Protein AF-A0A3C1M642-F1 (afdb_monomer)

pLDDT: mean 94.13, std 4.54, range [63.75, 98.31]

Structure (mmCIF, N/CA/C/O backbone):
data_AF-A0A3C1M642-F1
#
_entry.id   AF-A0A3C1M642-F1
#
loop_
_atom_site.group_PDB
_atom_site.id
_atom_site.type_symbol
_atom_site.label_atom_id
_atom_site.label_alt_id
_atom_site.label_comp_id
_atom_site.label_asym_id
_atom_site.label_entity_id
_atom_site.label_seq_id
_atom_site.pdbx_PDB_ins_code
_atom_site.Cartn_x
_atom_site.Cartn_y
_atom_site.Cartn_z
_atom_site.occupancy
_atom_site.B_iso_or_equiv
_atom_site.auth_seq_id
_atom_site.auth_comp_id
_atom_site.auth_asym_id
_atom_site.auth_atom_id
_atom_site.pdbx_PDB_model_num
ATOM 1 N N . MET A 1 1 ? 8.416 -10.714 -18.833 1.00 83.88 1 MET A N 1
ATOM 2 C CA . MET A 1 1 ? 7.050 -10.157 -18.776 1.00 83.88 1 MET A CA 1
ATOM 3 C C . MET A 1 1 ? 7.058 -8.779 -19.408 1.00 83.88 1 MET A C 1
ATOM 5 O O . MET A 1 1 ? 8.070 -8.090 -19.317 1.00 83.88 1 MET A O 1
ATOM 9 N N . THR A 1 2 ? 5.967 -8.388 -20.058 1.00 87.12 2 THR A N 1
ATOM 10 C CA . THR A 1 2 ? 5.773 -7.009 -20.525 1.00 87.12 2 THR A CA 1
ATOM 11 C C . THR A 1 2 ? 5.487 -6.078 -19.338 1.00 87.12 2 THR A C 1
ATOM 13 O O . THR A 1 2 ? 4.999 -6.548 -18.307 1.00 87.12 2 THR A O 1
ATOM 16 N N . PRO A 1 3 ? 5.709 -4.756 -19.462 1.00 85.88 3 PRO A N 1
ATOM 17 C CA . PRO A 1 3 ? 5.358 -3.808 -18.402 1.00 85.88 3 PRO A CA 1
ATOM 18 C C . PRO A 1 3 ? 3.891 -3.889 -17.949 1.00 85.88 3 PRO A C 1
ATOM 20 O O . PRO A 1 3 ? 3.608 -3.699 -16.771 1.00 85.88 3 PRO A O 1
ATOM 23 N N . ALA A 1 4 ? 2.966 -4.213 -18.861 1.00 88.69 4 ALA A N 1
ATOM 24 C CA . ALA A 1 4 ? 1.551 -4.391 -18.536 1.00 88.69 4 ALA A CA 1
ATOM 25 C C . ALA A 1 4 ? 1.312 -5.630 -17.657 1.00 88.69 4 ALA A C 1
ATOM 27 O O . ALA A 1 4 ? 0.663 -5.529 -16.623 1.00 88.69 4 ALA A O 1
ATOM 28 N N . GLU A 1 5 ? 1.907 -6.773 -18.013 1.00 92.19 5 GLU A N 1
ATOM 29 C CA . GLU A 1 5 ? 1.805 -8.006 -17.218 1.00 92.19 5 GLU A CA 1
ATOM 30 C C . GLU A 1 5 ? 2.405 -7.833 -15.816 1.00 92.19 5 GLU A C 1
ATOM 32 O O . GLU A 1 5 ? 1.899 -8.390 -14.843 1.00 92.19 5 GLU A O 1
ATOM 37 N N . VAL A 1 6 ? 3.489 -7.060 -15.705 1.00 93.31 6 VAL A N 1
ATOM 38 C CA . VAL A 1 6 ? 4.124 -6.748 -14.418 1.00 93.31 6 VAL A CA 1
ATOM 39 C C . VAL A 1 6 ? 3.231 -5.843 -13.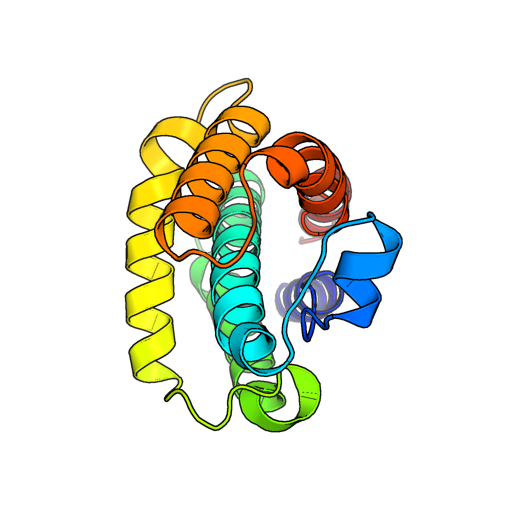577 1.00 93.31 6 VAL A C 1
ATOM 41 O O . VAL A 1 6 ? 3.076 -6.101 -12.387 1.00 93.31 6 VAL A O 1
ATOM 44 N N . ALA A 1 7 ? 2.600 -4.828 -14.175 1.00 94.44 7 ALA A N 1
ATOM 45 C CA . ALA A 1 7 ? 1.631 -3.988 -13.474 1.00 94.44 7 ALA A CA 1
ATOM 46 C C . ALA A 1 7 ? 0.435 -4.808 -12.957 1.00 94.44 7 ALA A C 1
ATOM 48 O O . ALA A 1 7 ? 0.070 -4.679 -11.790 1.00 94.44 7 ALA A O 1
ATOM 49 N N . ASP A 1 8 ? -0.114 -5.712 -13.777 1.00 95.81 8 ASP A N 1
ATOM 50 C CA . ASP A 1 8 ? -1.204 -6.609 -13.369 1.00 95.81 8 ASP A CA 1
ATOM 51 C C . ASP A 1 8 ? -0.784 -7.541 -12.219 1.00 95.81 8 ASP A C 1
ATOM 53 O O . ASP A 1 8 ? -1.582 -7.857 -11.334 1.00 95.81 8 ASP A O 1
ATOM 57 N N . ALA A 1 9 ? 0.465 -8.010 -12.225 1.00 95.56 9 ALA A N 1
ATOM 58 C CA . ALA A 1 9 ? 0.997 -8.869 -11.175 1.00 95.56 9 ALA A CA 1
ATOM 59 C C . ALA A 1 9 ? 1.286 -8.102 -9.874 1.00 95.56 9 ALA A C 1
ATOM 61 O O . ALA A 1 9 ? 0.932 -8.600 -8.807 1.00 95.56 9 ALA A O 1
ATOM 62 N N . LEU A 1 10 ? 1.834 -6.883 -9.944 1.00 96.00 10 LEU A N 1
ATOM 63 C CA . LEU A 1 10 ? 1.983 -6.002 -8.780 1.00 96.00 10 LEU A CA 1
ATOM 64 C C . LEU A 1 10 ? 0.624 -5.698 -8.158 1.00 96.00 10 LEU A C 1
ATOM 66 O O . LEU A 1 10 ? 0.445 -5.848 -6.956 1.00 96.00 10 LEU A O 1
ATOM 70 N N . TYR A 1 11 ? -0.359 -5.349 -8.987 1.00 96.94 11 TYR A N 1
ATOM 71 C CA . TYR A 1 11 ? -1.721 -5.069 -8.551 1.00 96.94 11 TYR A CA 1
ATOM 72 C C . TYR A 1 11 ? -2.369 -6.236 -7.787 1.00 96.94 11 TYR A C 1
ATOM 74 O O . TYR A 1 11 ? -3.184 -6.017 -6.893 1.00 96.94 11 TYR A O 1
ATOM 82 N N . LYS A 1 12 ? -2.012 -7.487 -8.100 1.00 96.12 12 LYS A N 1
ATOM 83 C CA . LYS A 1 12 ? -2.501 -8.670 -7.368 1.00 96.12 12 LYS A CA 1
ATOM 84 C C . LYS A 1 12 ? -1.881 -8.836 -5.981 1.00 96.12 12 LYS A C 1
ATOM 86 O O . LYS A 1 12 ? -2.454 -9.562 -5.177 1.00 96.12 12 LYS A O 1
ATOM 91 N N . LEU A 1 13 ? -0.732 -8.214 -5.726 1.00 96.00 13 LEU A N 1
ATOM 92 C CA . LEU A 1 13 ? -0.066 -8.225 -4.423 1.00 96.00 13 LEU A CA 1
ATOM 93 C C . LEU A 1 13 ? -0.546 -7.090 -3.510 1.00 96.00 13 LEU A C 1
ATOM 95 O O . LEU A 1 13 ? -0.312 -7.154 -2.311 1.00 96.00 13 LEU A O 1
ATOM 99 N N . ILE A 1 14 ? -1.216 -6.076 -4.064 1.00 96.25 14 ILE A N 1
ATOM 100 C CA . ILE A 1 14 ? -1.752 -4.953 -3.294 1.00 96.25 14 ILE A CA 1
ATOM 101 C C . ILE A 1 14 ? -2.912 -5.446 -2.415 1.00 96.25 14 ILE A C 1
ATOM 103 O O . ILE A 1 14 ? -3.821 -6.113 -2.933 1.00 96.25 14 ILE A O 1
ATOM 107 N N . PRO A 1 15 ? -2.915 -5.119 -1.108 1.00 92.75 15 PRO A N 1
ATOM 108 C CA . PRO A 1 15 ? -4.008 -5.489 -0.228 1.00 92.75 15 PRO A CA 1
ATOM 109 C C . PRO A 1 15 ? -5.299 -4.833 -0.708 1.00 92.75 15 PRO A C 1
ATOM 111 O O . PRO A 1 15 ? -5.293 -3.719 -1.225 1.00 92.75 15 PRO A O 1
ATOM 114 N N . ARG A 1 16 ? -6.408 -5.567 -0.598 1.00 93.81 16 ARG A N 1
ATOM 115 C CA . ARG A 1 16 ? -7.724 -5.103 -1.049 1.00 93.81 16 ARG A CA 1
ATOM 116 C C . ARG A 1 16 ? -8.327 -4.203 0.028 1.00 93.81 16 ARG A C 1
ATOM 118 O O . ARG A 1 16 ? -7.739 -3.197 0.394 1.00 93.81 16 ARG A O 1
ATOM 125 N N . ARG A 1 17 ? -9.481 -4.579 0.564 1.00 95.25 17 ARG A N 1
ATOM 126 C CA . ARG A 1 17 ? -10.046 -3.965 1.759 1.00 95.25 17 ARG A CA 1
ATOM 127 C C . ARG A 1 17 ? -9.331 -4.483 3.006 1.00 95.25 17 ARG A C 1
ATOM 129 O O . ARG A 1 17 ? -9.126 -5.690 3.136 1.00 95.25 17 ARG A O 1
ATOM 136 N N . VAL A 1 18 ? -9.020 -3.582 3.926 1.00 94.88 18 VAL A N 1
ATOM 137 C CA . VAL A 1 18 ? -8.549 -3.915 5.271 1.00 94.88 18 VAL A CA 1
ATOM 138 C C . VAL A 1 18 ? -9.774 -3.976 6.171 1.00 94.88 18 VAL A C 1
ATOM 140 O O . VAL A 1 18 ? -10.286 -2.944 6.597 1.00 94.88 18 VAL A O 1
ATOM 143 N N . SER A 1 19 ? -10.295 -5.185 6.373 1.00 95.38 19 SER A N 1
ATOM 144 C CA . SER A 1 19 ? -11.490 -5.397 7.189 1.00 95.38 19 SER A CA 1
ATOM 145 C C . SER A 1 19 ? -11.151 -5.666 8.653 1.00 95.38 19 SER A C 1
ATOM 147 O O . SER A 1 19 ? -10.016 -6.024 8.989 1.00 95.38 19 SER A O 1
ATOM 149 N N . VAL A 1 20 ? -12.145 -5.533 9.530 1.00 95.50 20 VAL A N 1
ATOM 150 C CA . VAL A 1 20 ? -12.025 -5.900 10.946 1.00 95.50 20 VAL A CA 1
ATOM 151 C C . VAL A 1 20 ? -11.615 -7.366 11.090 1.00 95.50 20 VAL A C 1
ATOM 153 O O . VAL A 1 20 ? -10.801 -7.683 11.956 1.00 95.50 20 VAL A O 1
ATOM 156 N N . GLU A 1 21 ? -12.101 -8.258 10.220 1.00 95.31 21 GLU A N 1
ATOM 157 C CA . GLU A 1 21 ? -11.690 -9.665 10.239 1.00 95.31 21 GLU A CA 1
ATOM 158 C C . GLU A 1 21 ? -10.190 -9.811 9.979 1.00 95.31 21 GLU A C 1
ATOM 160 O O . GLU A 1 21 ? -9.517 -10.486 10.756 1.00 95.31 21 GLU A O 1
ATOM 165 N N . LEU A 1 22 ? -9.648 -9.134 8.958 1.00 94.69 22 LEU A N 1
ATOM 166 C CA . LEU A 1 22 ? -8.209 -9.160 8.679 1.00 94.69 22 LEU A CA 1
ATOM 167 C C . LEU A 1 22 ? -7.398 -8.655 9.879 1.00 94.69 22 LEU A C 1
ATOM 169 O O . LEU A 1 22 ? -6.432 -9.295 10.277 1.00 94.69 22 LEU A O 1
ATOM 173 N N . LEU A 1 23 ? -7.792 -7.531 10.483 1.00 96.00 23 LEU A N 1
ATOM 174 C CA . LEU A 1 23 ? -7.110 -6.991 11.667 1.00 96.00 23 LEU A CA 1
ATOM 175 C C . LEU A 1 23 ? -7.154 -7.975 12.849 1.00 96.00 23 LEU A C 1
ATOM 177 O O . LEU A 1 23 ? -6.148 -8.175 13.538 1.00 96.00 23 LEU A O 1
ATOM 181 N N . SER A 1 24 ? -8.286 -8.658 13.034 1.00 95.38 24 SER A N 1
ATOM 182 C CA . SER A 1 24 ? -8.473 -9.634 14.108 1.00 95.38 24 SER A CA 1
ATOM 183 C C . SER A 1 24 ? -7.572 -10.868 13.978 1.00 95.38 24 SER A C 1
ATOM 185 O O . SER A 1 24 ? -7.168 -11.425 15.000 1.00 95.38 24 SER A O 1
ATOM 187 N N . GLU A 1 25 ? -7.175 -11.258 12.758 1.00 95.94 25 GLU A N 1
ATOM 188 C CA . GLU A 1 25 ? -6.210 -12.349 12.527 1.00 95.94 25 GLU A CA 1
ATOM 189 C C . GLU A 1 25 ? -4.833 -12.044 13.139 1.00 95.94 25 GLU A C 1
ATOM 191 O O . GLU A 1 25 ? -4.117 -12.959 13.546 1.00 95.94 25 GLU A O 1
ATOM 196 N N . TYR A 1 26 ? -4.498 -10.758 13.281 1.00 95.94 26 TYR A N 1
ATOM 197 C CA . TYR A 1 26 ? -3.276 -10.271 13.929 1.00 95.94 26 TYR A CA 1
ATOM 198 C C . TYR A 1 26 ? -3.521 -9.847 15.385 1.00 95.94 26 TYR A C 1
ATOM 200 O O . TYR A 1 26 ? -2.606 -9.390 16.069 1.00 95.94 26 TYR A O 1
ATOM 208 N N . GLY A 1 27 ? -4.749 -10.014 15.888 1.00 95.81 27 GLY A N 1
ATOM 209 C CA . GLY A 1 27 ? -5.160 -9.618 17.232 1.00 95.81 27 GLY A CA 1
ATOM 210 C C . GLY A 1 27 ? -5.337 -8.110 17.416 1.00 95.81 27 GLY A C 1
ATOM 211 O O . GLY A 1 27 ? -5.271 -7.655 18.557 1.00 95.81 27 GLY A O 1
ATOM 212 N N . ILE A 1 28 ? -5.508 -7.349 16.333 1.00 96.19 28 ILE A N 1
ATOM 213 C CA . ILE A 1 28 ? -5.783 -5.906 16.356 1.00 96.19 28 ILE A CA 1
ATOM 214 C C . ILE A 1 28 ? -7.300 -5.709 16.411 1.00 96.19 28 ILE A C 1
ATOM 216 O O . ILE A 1 28 ? -8.034 -6.284 15.603 1.00 96.19 28 ILE A O 1
ATOM 220 N N . GLU A 1 29 ? -7.780 -4.906 17.360 1.00 91.62 29 GLU A N 1
ATOM 221 C CA . GLU A 1 29 ? -9.206 -4.589 17.465 1.00 91.62 29 GLU A CA 1
ATOM 222 C C . GLU A 1 29 ? -9.575 -3.493 16.455 1.00 91.62 29 GLU A C 1
ATOM 224 O O . GLU A 1 29 ? -9.171 -2.341 16.583 1.00 91.62 29 GLU A O 1
ATOM 229 N N . GLY A 1 30 ? -10.338 -3.863 15.424 1.00 89.69 30 GLY A N 1
ATOM 230 C CA . GLY A 1 30 ? -10.840 -2.937 14.410 1.00 89.69 30 GLY A CA 1
ATOM 231 C C . GLY A 1 30 ? -12.278 -2.481 14.669 1.00 89.69 30 GLY A C 1
ATOM 232 O O . GLY A 1 30 ? -13.036 -3.120 15.398 1.00 89.69 30 GLY A O 1
ATOM 233 N N . GLN A 1 31 ? -12.675 -1.396 14.004 1.00 93.50 31 GLN A N 1
ATOM 234 C CA . GLN A 1 31 ? -14.056 -0.910 13.967 1.00 93.50 31 GLN A CA 1
ATOM 235 C C . GLN A 1 31 ? -14.516 -0.798 12.511 1.00 93.50 31 GLN A C 1
ATOM 237 O O . GLN A 1 31 ? -13.781 -0.267 11.680 1.00 93.50 31 GLN A O 1
ATOM 242 N N . GLU A 1 32 ? -15.730 -1.266 12.198 1.00 94.19 32 GLU A N 1
ATOM 243 C CA . GLU A 1 32 ? -16.263 -1.255 10.822 1.00 94.19 32 GLU A CA 1
ATOM 244 C C . GLU A 1 32 ? -16.274 0.160 10.215 1.00 94.19 32 GLU A C 1
ATOM 246 O O . GLU A 1 32 ? -15.952 0.349 9.045 1.00 94.19 32 GLU A O 1
ATOM 251 N N . GLU A 1 33 ? -16.569 1.177 11.031 1.00 94.06 33 GLU A N 1
ATOM 252 C CA . GLU A 1 33 ? -16.568 2.593 10.631 1.00 94.06 33 GLU A CA 1
ATOM 253 C C . GLU A 1 33 ? -15.182 3.136 10.244 1.00 94.06 33 GLU A C 1
ATOM 255 O O . GLU A 1 33 ? -15.083 4.155 9.563 1.00 94.06 33 GLU A O 1
ATOM 260 N N . HIS A 1 34 ? -14.111 2.445 10.637 1.00 95.62 34 HIS A N 1
ATOM 261 C CA . HIS A 1 34 ? -12.728 2.811 10.340 1.00 95.62 34 HIS A CA 1
ATOM 262 C C . HIS A 1 34 ? -12.127 2.032 9.167 1.00 95.62 34 HIS A C 1
ATOM 264 O O . HIS A 1 34 ? -11.028 2.373 8.725 1.00 95.62 34 HIS A O 1
ATOM 270 N N . GLU A 1 35 ? -12.816 1.024 8.624 1.00 95.81 35 GLU A N 1
ATOM 271 C CA . GLU A 1 35 ? -12.268 0.163 7.568 1.00 95.81 35 GLU A CA 1
ATOM 272 C C . GLU A 1 35 ? -11.878 0.941 6.309 1.00 95.81 35 GLU A C 1
ATOM 274 O O . GLU A 1 35 ? -10.850 0.646 5.703 1.00 95.81 35 GLU A O 1
ATOM 279 N N . GLU A 1 36 ? -12.655 1.954 5.916 1.00 96.62 36 GLU A N 1
ATOM 280 C CA . GLU A 1 36 ? -12.330 2.776 4.745 1.00 96.62 36 GLU A CA 1
ATOM 281 C C . GLU A 1 36 ? -11.047 3.588 4.963 1.00 96.62 36 GLU A C 1
ATOM 283 O O . GLU A 1 36 ? -10.156 3.598 4.111 1.00 96.62 36 GLU A O 1
ATOM 288 N N . THR A 1 37 ? -10.912 4.247 6.117 1.00 97.25 37 THR A N 1
ATOM 289 C CA . THR A 1 37 ? -9.715 5.036 6.443 1.00 97.25 37 THR A CA 1
ATOM 290 C C . THR A 1 37 ? -8.495 4.135 6.604 1.00 97.25 37 THR A C 1
ATOM 292 O O . THR A 1 37 ? -7.460 4.409 6.002 1.00 97.25 37 THR A O 1
ATOM 295 N N . MET A 1 38 ? -8.632 3.010 7.310 1.00 97.12 38 MET A N 1
ATOM 296 C CA . MET A 1 38 ? -7.567 2.015 7.444 1.00 97.12 38 MET A CA 1
ATOM 297 C C . MET A 1 38 ? -7.124 1.477 6.079 1.00 97.12 38 MET A C 1
ATOM 299 O O . MET A 1 38 ? -5.929 1.395 5.793 1.00 97.12 38 MET A O 1
ATOM 303 N N . THR A 1 39 ? -8.083 1.149 5.207 1.00 97.75 39 THR A N 1
ATOM 304 C CA . THR A 1 39 ? -7.791 0.670 3.851 1.00 97.75 39 THR A CA 1
ATOM 305 C C . THR A 1 39 ? -6.995 1.708 3.069 1.00 97.75 39 THR A C 1
ATOM 307 O O . THR A 1 39 ? -6.004 1.349 2.436 1.00 97.75 39 THR A O 1
ATOM 310 N N . ARG A 1 40 ? -7.374 2.991 3.126 1.00 97.94 40 ARG A N 1
ATOM 311 C CA . ARG A 1 40 ? -6.649 4.057 2.420 1.00 97.94 40 ARG A CA 1
ATOM 312 C C . ARG A 1 40 ? -5.233 4.269 2.943 1.00 97.94 40 ARG A C 1
ATOM 314 O O . ARG A 1 40 ? -4.314 4.356 2.129 1.00 97.94 40 ARG A O 1
ATOM 321 N N . GLU A 1 41 ? -5.035 4.303 4.259 1.00 98.00 41 GLU A N 1
ATOM 322 C CA . GLU A 1 41 ? -3.705 4.518 4.841 1.00 98.00 41 GLU A CA 1
ATOM 323 C C . GLU A 1 41 ? -2.761 3.339 4.527 1.00 98.00 41 GLU A C 1
ATOM 325 O O . GLU A 1 41 ? -1.644 3.549 4.042 1.00 98.00 41 GLU A O 1
ATOM 330 N N . LEU A 1 42 ? -3.222 2.087 4.668 1.00 97.38 42 LEU A N 1
ATOM 331 C CA . LEU A 1 42 ? -2.411 0.912 4.310 1.00 97.38 42 LEU A CA 1
ATOM 332 C C . LEU A 1 42 ? -2.190 0.782 2.794 1.00 97.38 42 LEU A C 1
ATOM 334 O O . LEU A 1 42 ? -1.119 0.343 2.359 1.00 97.38 42 LEU A O 1
ATOM 338 N N . LEU A 1 43 ? -3.155 1.197 1.967 1.00 98.00 43 LEU A N 1
ATOM 339 C CA . LEU A 1 43 ? -2.977 1.258 0.516 1.00 98.00 43 LEU A CA 1
ATOM 340 C C . LEU A 1 43 ? -1.917 2.297 0.132 1.00 98.00 43 LEU A C 1
ATOM 342 O O . LEU A 1 43 ? -1.045 1.998 -0.682 1.00 98.00 43 LEU A O 1
ATOM 346 N N . SER A 1 44 ? -1.938 3.481 0.749 1.00 98.25 44 SER A N 1
ATOM 347 C CA . SER A 1 44 ? -0.941 4.536 0.529 1.00 98.25 44 SER A CA 1
ATOM 348 C C . SER A 1 44 ? 0.466 4.083 0.925 1.00 98.25 44 SER A C 1
ATOM 350 O O . SER A 1 44 ? 1.417 4.278 0.163 1.00 98.25 44 SER A O 1
ATOM 352 N N . PHE A 1 45 ? 0.601 3.393 2.059 1.00 98.00 45 PHE A N 1
ATOM 353 C CA . PHE A 1 45 ? 1.862 2.771 2.470 1.00 98.00 45 PHE A CA 1
ATOM 354 C C . PHE A 1 45 ? 2.334 1.696 1.491 1.00 98.00 45 PHE A C 1
ATOM 356 O O . PHE A 1 45 ? 3.499 1.673 1.091 1.00 98.00 45 PHE A O 1
ATOM 363 N N . THR A 1 46 ? 1.423 0.845 1.023 1.00 97.31 46 THR A N 1
ATOM 364 C CA . THR A 1 46 ? 1.755 -0.170 0.018 1.00 97.31 46 THR A CA 1
ATOM 365 C C . THR A 1 46 ? 2.221 0.475 -1.288 1.00 97.31 46 THR A C 1
ATOM 367 O O . THR A 1 46 ? 3.228 0.060 -1.866 1.00 97.31 46 THR A O 1
ATOM 370 N N . LEU A 1 47 ? 1.529 1.517 -1.755 1.00 97.62 47 LEU A N 1
ATOM 371 C CA . LEU A 1 47 ? 1.859 2.224 -2.992 1.00 97.62 47 LEU A CA 1
ATOM 372 C C . LEU A 1 47 ? 3.178 2.993 -2.907 1.00 97.62 47 LEU A C 1
ATOM 374 O O . LEU A 1 47 ? 3.869 3.099 -3.925 1.00 97.62 47 LEU A O 1
ATOM 378 N N . TYR A 1 48 ? 3.568 3.473 -1.722 1.00 97.38 48 TYR A N 1
ATOM 379 C CA . TYR A 1 48 ? 4.914 4.002 -1.493 1.00 97.38 48 TYR A CA 1
ATOM 380 C C . TYR A 1 48 ? 5.978 2.947 -1.828 1.00 97.38 48 TYR A C 1
ATOM 382 O O . TYR A 1 48 ? 6.861 3.202 -2.650 1.00 97.38 48 TYR A O 1
ATOM 390 N N . TRP A 1 49 ? 5.841 1.734 -1.292 1.00 96.75 49 TRP A N 1
ATOM 391 C CA . TRP A 1 49 ? 6.800 0.654 -1.530 1.00 96.75 49 TRP A CA 1
ATOM 392 C C . TRP A 1 49 ? 6.760 0.089 -2.947 1.00 96.75 49 TRP A C 1
ATOM 394 O O . TRP A 1 49 ? 7.814 -0.187 -3.521 1.00 96.75 49 TRP A O 1
ATOM 404 N N . VAL A 1 50 ? 5.577 -0.023 -3.557 1.00 96.38 50 VAL A N 1
ATOM 405 C CA . VAL A 1 50 ? 5.454 -0.387 -4.978 1.00 96.38 50 VAL A CA 1
ATOM 406 C C . VAL A 1 50 ? 6.192 0.635 -5.844 1.00 96.38 50 VAL A C 1
ATOM 408 O O . VAL A 1 50 ? 6.974 0.259 -6.719 1.00 96.38 50 VAL A O 1
ATOM 411 N N . HIS A 1 51 ? 6.007 1.929 -5.583 1.00 95.50 51 HIS A N 1
ATOM 412 C CA . HIS A 1 51 ? 6.706 2.984 -6.309 1.00 95.50 51 HIS A CA 1
ATOM 413 C C . HIS A 1 51 ? 8.224 2.949 -6.080 1.00 95.50 51 HIS A C 1
ATOM 415 O O . HIS A 1 51 ? 8.991 3.077 -7.040 1.00 95.50 51 HIS A O 1
ATOM 421 N N . ALA A 1 52 ? 8.673 2.746 -4.838 1.00 94.31 52 ALA A N 1
ATOM 422 C CA . ALA A 1 52 ? 10.089 2.609 -4.504 1.00 94.31 52 ALA A CA 1
ATOM 423 C C . ALA A 1 52 ? 10.727 1.421 -5.246 1.00 94.31 52 ALA A C 1
ATOM 425 O O . ALA A 1 52 ? 11.748 1.586 -5.917 1.00 94.31 52 ALA A O 1
ATOM 426 N N . ALA A 1 53 ? 10.074 0.255 -5.233 1.00 93.50 53 ALA A N 1
ATOM 427 C CA . ALA A 1 53 ? 10.540 -0.941 -5.928 1.00 93.50 53 ALA A CA 1
ATOM 428 C C . ALA A 1 53 ? 10.614 -0.729 -7.451 1.00 93.50 53 ALA A C 1
ATOM 430 O O . ALA A 1 53 ? 11.627 -1.045 -8.084 1.00 93.50 53 ALA A O 1
ATOM 431 N N . VAL A 1 54 ? 9.588 -0.118 -8.053 1.00 94.31 54 VAL A N 1
ATOM 432 C CA . VAL A 1 54 ? 9.594 0.239 -9.482 1.00 94.31 54 VAL A CA 1
ATOM 433 C C . VAL A 1 54 ? 10.757 1.184 -9.804 1.00 94.31 54 VAL A C 1
ATOM 435 O O . VAL A 1 54 ? 11.465 0.979 -10.793 1.00 94.31 54 VAL A O 1
ATOM 438 N N . ASN A 1 55 ? 11.015 2.192 -8.968 1.00 92.31 55 ASN A N 1
ATOM 439 C CA . ASN A 1 55 ? 12.137 3.112 -9.162 1.00 92.31 55 ASN A CA 1
ATOM 440 C C . ASN A 1 55 ? 13.510 2.456 -9.004 1.00 92.31 55 ASN A C 1
ATOM 442 O O . ASN A 1 55 ? 14.452 2.870 -9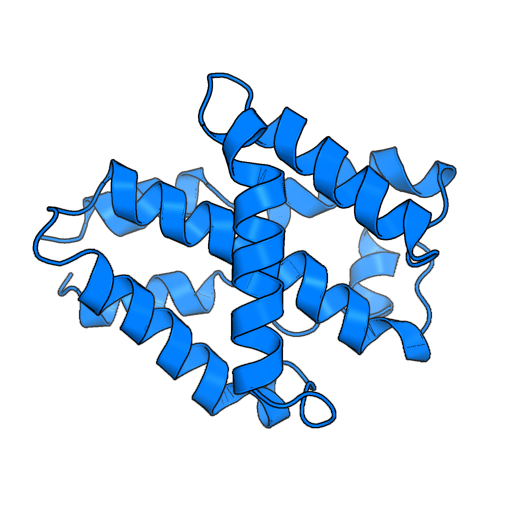.685 1.00 92.31 55 ASN A O 1
ATOM 446 N N . ALA A 1 56 ? 13.628 1.448 -8.147 1.00 90.81 56 ALA A N 1
ATOM 447 C CA . ALA A 1 56 ? 14.870 0.716 -7.950 1.00 90.81 56 ALA A CA 1
ATOM 448 C C . ALA A 1 56 ? 15.178 -0.230 -9.124 1.00 90.81 56 ALA A C 1
ATOM 450 O O . ALA A 1 56 ? 16.322 -0.298 -9.573 1.00 90.81 56 ALA A O 1
ATOM 451 N N . HIS A 1 57 ? 14.166 -0.919 -9.664 1.00 90.69 57 HIS A N 1
ATOM 452 C CA . HIS A 1 57 ? 14.388 -2.068 -10.554 1.00 90.69 57 HIS A CA 1
ATOM 453 C C . HIS A 1 57 ? 14.010 -1.851 -12.024 1.00 90.69 57 HIS A C 1
ATOM 455 O O . HIS A 1 57 ? 14.510 -2.567 -12.889 1.00 90.69 57 HIS A O 1
ATOM 461 N N . ILE A 1 58 ? 13.173 -0.862 -12.349 1.00 91.69 58 ILE A N 1
ATOM 462 C CA . ILE A 1 58 ? 12.686 -0.653 -13.722 1.00 91.69 58 ILE A CA 1
ATOM 463 C C . ILE A 1 58 ? 13.475 0.462 -14.426 1.00 91.69 58 ILE A C 1
ATOM 465 O O . ILE A 1 58 ? 13.802 1.483 -13.806 1.00 91.69 58 ILE A O 1
ATOM 469 N N . PRO A 1 59 ? 13.779 0.347 -15.736 1.00 90.12 59 PRO A N 1
ATOM 470 C CA . PRO A 1 59 ? 14.381 1.435 -16.503 1.00 90.12 59 PRO A CA 1
ATOM 471 C C . PRO A 1 59 ? 13.527 2.708 -16.484 1.00 90.12 59 PRO A C 1
ATOM 473 O O . PRO A 1 59 ? 12.316 2.657 -16.690 1.00 90.12 59 PRO A O 1
ATOM 476 N N . ARG A 1 60 ? 14.168 3.876 -16.324 1.00 91.19 60 ARG A N 1
ATOM 477 C CA . ARG A 1 60 ? 13.498 5.180 -16.130 1.00 91.19 60 ARG A CA 1
ATOM 478 C C . ARG A 1 60 ? 12.357 5.472 -17.111 1.00 91.19 60 ARG A C 1
ATOM 480 O O . ARG A 1 60 ? 11.330 5.985 -16.691 1.00 91.19 60 ARG A O 1
ATOM 487 N N . LYS A 1 61 ? 12.515 5.107 -18.387 1.00 89.56 61 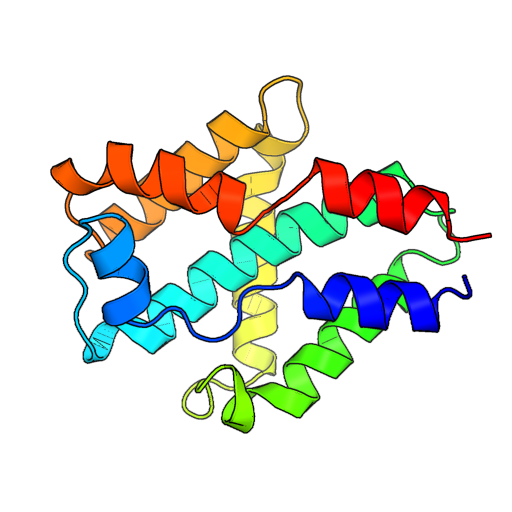LYS A N 1
ATOM 488 C CA . LYS A 1 61 ? 11.511 5.326 -19.446 1.00 89.56 61 LYS A CA 1
ATOM 489 C C . LYS A 1 61 ? 10.186 4.568 -19.258 1.00 89.56 61 LYS A C 1
ATOM 491 O O . LYS A 1 61 ? 9.228 4.896 -19.943 1.00 89.56 61 LYS A O 1
ATOM 496 N N . TYR A 1 62 ? 10.137 3.558 -18.387 1.00 89.88 62 TYR A N 1
ATOM 497 C CA . TYR A 1 62 ? 8.950 2.718 -18.180 1.00 89.88 62 TYR A CA 1
ATOM 498 C C . TYR A 1 62 ? 8.320 2.859 -16.791 1.00 89.88 62 TYR A C 1
ATOM 500 O O . TYR A 1 62 ? 7.217 2.366 -16.586 1.00 89.88 62 TYR A O 1
ATOM 508 N N . ARG A 1 63 ? 8.990 3.528 -15.843 1.00 93.12 63 ARG A N 1
ATOM 509 C CA . ARG A 1 63 ? 8.553 3.612 -14.438 1.00 93.12 63 ARG A CA 1
ATOM 510 C C . ARG A 1 63 ? 7.185 4.263 -14.288 1.00 93.12 63 ARG A C 1
ATOM 512 O O . ARG A 1 63 ? 6.302 3.682 -13.674 1.00 93.12 63 ARG A O 1
ATOM 519 N N . GLU A 1 64 ? 7.021 5.439 -14.889 1.00 93.50 64 GLU A N 1
ATOM 520 C CA . GLU A 1 64 ? 5.781 6.215 -14.818 1.00 93.50 64 GLU A CA 1
ATOM 521 C C . GLU A 1 64 ? 4.622 5.465 -15.473 1.00 93.50 64 GLU A C 1
ATOM 523 O O . GLU A 1 64 ? 3.575 5.308 -14.863 1.00 93.50 64 GLU A O 1
ATOM 528 N N . VAL A 1 65 ? 4.840 4.906 -16.668 1.00 92.62 65 VAL A N 1
ATOM 529 C CA . VAL A 1 65 ? 3.816 4.133 -17.389 1.00 92.62 65 VAL A CA 1
ATOM 530 C C . VAL A 1 65 ? 3.371 2.908 -16.585 1.00 92.62 65 VAL A C 1
ATOM 532 O O . VAL A 1 65 ? 2.180 2.624 -16.502 1.00 92.62 65 VAL A O 1
ATOM 535 N N . LEU A 1 66 ? 4.314 2.186 -15.976 1.00 94.44 66 LEU A N 1
ATOM 536 C CA . LEU A 1 66 ? 4.010 1.006 -15.169 1.00 94.44 66 LEU A CA 1
ATOM 537 C C . LEU A 1 66 ? 3.268 1.387 -13.883 1.00 94.44 66 LEU A C 1
ATOM 539 O O . LEU A 1 66 ? 2.250 0.774 -13.569 1.00 94.44 66 LEU A O 1
ATOM 543 N N . PHE A 1 67 ? 3.735 2.407 -13.160 1.00 96.12 67 PHE A N 1
ATOM 544 C CA . PHE A 1 67 ? 3.082 2.846 -11.928 1.00 96.12 67 PHE A CA 1
ATOM 545 C C . PHE A 1 67 ? 1.683 3.417 -12.198 1.00 96.12 67 PHE A C 1
ATOM 547 O O . PHE A 1 67 ? 0.730 3.052 -11.514 1.00 96.12 67 PHE A O 1
ATOM 554 N N . GLN A 1 68 ? 1.525 4.215 -13.258 1.00 96.50 68 GLN A N 1
ATOM 555 C CA . GLN A 1 68 ? 0.223 4.715 -13.694 1.00 96.5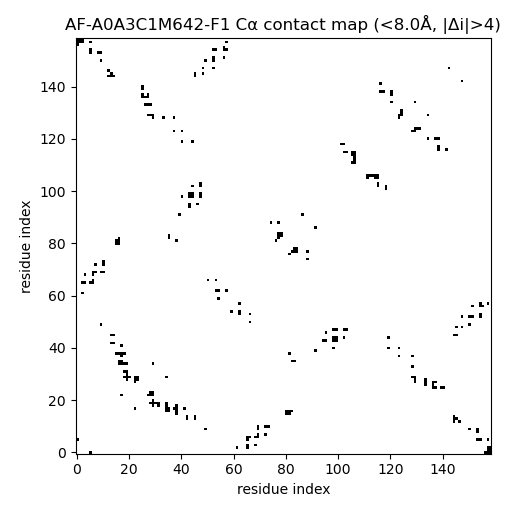0 68 GLN A CA 1
ATOM 556 C C . GLN A 1 68 ? -0.733 3.568 -14.027 1.00 96.50 68 GLN A C 1
ATOM 558 O O . GLN A 1 68 ? -1.903 3.614 -13.656 1.00 96.50 68 GLN A O 1
ATOM 563 N N . ARG A 1 69 ? -0.235 2.499 -14.660 1.00 96.88 69 ARG A N 1
ATOM 564 C CA . ARG A 1 69 ? -1.053 1.319 -14.945 1.00 96.88 69 ARG A CA 1
ATOM 565 C C . ARG A 1 69 ? -1.545 0.627 -13.672 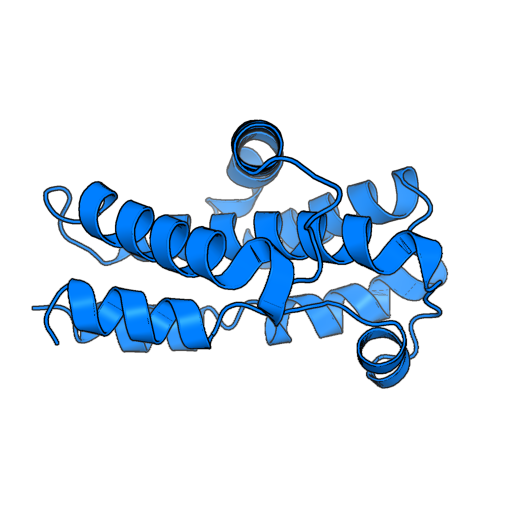1.00 96.88 69 ARG A C 1
ATOM 567 O O . ARG A 1 69 ? -2.686 0.178 -13.638 1.00 96.88 69 ARG A O 1
ATOM 574 N N . VAL A 1 70 ? -0.722 0.556 -12.625 1.00 97.75 70 VAL A N 1
ATOM 575 C CA . VAL A 1 70 ? -1.149 0.041 -11.312 1.00 97.75 70 VAL A CA 1
ATOM 576 C C . VAL A 1 70 ? -2.263 0.916 -10.727 1.00 97.75 70 VAL A C 1
ATOM 578 O O . VAL A 1 70 ? -3.277 0.384 -10.281 1.00 97.75 70 VAL A O 1
ATOM 581 N N . LEU A 1 71 ? -2.119 2.243 -10.789 1.00 98.19 71 LEU A N 1
ATOM 582 C CA . LEU A 1 71 ? -3.140 3.185 -10.319 1.00 98.19 71 LEU A CA 1
ATOM 583 C C . LEU A 1 71 ? -4.467 3.046 -11.084 1.00 98.19 71 LEU A C 1
ATOM 585 O O . LEU A 1 71 ? -5.525 3.021 -10.464 1.00 98.19 71 LEU A O 1
ATOM 589 N N . GLU A 1 72 ? -4.428 2.881 -12.409 1.00 98.12 72 GLU A N 1
ATOM 590 C CA . GLU A 1 72 ? -5.626 2.637 -13.230 1.00 98.12 72 GLU A CA 1
ATOM 591 C C . GLU A 1 72 ? -6.377 1.362 -12.816 1.00 98.12 72 GLU A C 1
ATOM 593 O O . GLU A 1 72 ? -7.607 1.350 -12.782 1.00 98.12 72 GLU A O 1
ATOM 598 N N . LEU A 1 73 ? -5.650 0.284 -12.497 1.00 98.19 73 LEU A N 1
ATOM 599 C CA . LEU A 1 73 ? -6.248 -0.976 -12.042 1.00 98.19 73 LEU A CA 1
ATOM 600 C C . LEU A 1 73 ? -6.914 -0.826 -10.670 1.00 98.19 73 LEU A C 1
ATOM 602 O O . LEU A 1 73 ? -7.975 -1.398 -10.435 1.00 98.19 73 LEU A O 1
ATOM 606 N N . ILE A 1 74 ? -6.316 -0.044 -9.769 1.00 98.19 74 ILE A N 1
ATOM 607 C CA . ILE A 1 74 ? -6.910 0.271 -8.463 1.00 98.19 74 ILE A CA 1
ATOM 608 C C . ILE A 1 74 ? -8.165 1.119 -8.646 1.00 98.19 74 ILE A C 1
ATOM 610 O O . ILE A 1 74 ? -9.202 0.786 -8.078 1.00 98.19 74 ILE A O 1
ATOM 614 N N . GLN A 1 75 ? -8.097 2.163 -9.475 1.00 98.31 75 GLN A N 1
ATOM 615 C CA . GLN A 1 75 ? -9.233 3.038 -9.757 1.00 98.31 75 GLN A CA 1
ATOM 616 C C . GLN A 1 75 ? -10.423 2.261 -10.335 1.00 98.31 75 GLN A C 1
ATOM 618 O O . GLN A 1 75 ? -11.564 2.492 -9.937 1.00 98.31 75 GLN A O 1
ATOM 623 N N . ALA A 1 76 ? -10.168 1.328 -11.258 1.00 97.94 76 ALA A N 1
ATOM 624 C CA . ALA A 1 76 ? -11.210 0.494 -11.855 1.00 97.94 76 ALA A CA 1
ATOM 625 C C . ALA A 1 76 ? -11.967 -0.346 -10.808 1.00 97.94 76 ALA A C 1
ATOM 627 O O . ALA A 1 76 ? -13.172 -0.563 -10.939 1.00 97.94 76 ALA A O 1
ATOM 628 N N . ASP A 1 77 ? -11.272 -0.752 -9.748 1.00 97.56 77 ASP A N 1
ATOM 629 C CA . ASP A 1 77 ? -11.775 -1.628 -8.692 1.00 97.56 77 ASP A CA 1
ATOM 630 C C . ASP A 1 77 ? -12.124 -0.885 -7.390 1.00 97.56 77 ASP A C 1
ATOM 632 O O . ASP A 1 77 ? -12.480 -1.513 -6.388 1.00 97.56 77 ASP A O 1
ATOM 636 N N . TRP A 1 78 ? -12.058 0.448 -7.404 1.00 97.56 78 TRP A N 1
ATOM 637 C CA . TRP A 1 78 ? -12.134 1.314 -6.226 1.00 97.56 78 TRP A CA 1
ATOM 638 C C . TRP A 1 78 ? -13.371 1.049 -5.355 1.00 97.56 78 TRP A C 1
ATOM 640 O O . TRP A 1 78 ? -13.266 0.706 -4.179 1.00 97.56 78 TRP A O 1
ATOM 650 N N . ALA A 1 79 ? -14.560 1.106 -5.954 1.00 96.06 79 ALA A N 1
ATOM 651 C CA . ALA A 1 79 ? -15.815 0.822 -5.256 1.00 96.06 79 ALA A CA 1
ATOM 652 C C . ALA A 1 79 ? -16.059 -0.687 -5.061 1.00 96.06 79 ALA A C 1
ATOM 654 O O . ALA A 1 79 ? -16.619 -1.133 -4.063 1.00 96.06 79 ALA A O 1
ATOM 655 N N . ALA A 1 80 ? -15.667 -1.511 -6.035 1.00 95.44 80 ALA A N 1
ATOM 656 C CA . ALA A 1 80 ? -16.042 -2.922 -6.049 1.00 95.44 80 ALA A CA 1
ATOM 657 C C . ALA A 1 80 ? -15.247 -3.742 -5.024 1.00 95.44 80 ALA A C 1
ATOM 659 O O . ALA A 1 80 ? -15.845 -4.486 -4.234 1.00 95.44 80 ALA A O 1
ATOM 660 N N . THR A 1 81 ? -13.925 -3.570 -5.039 1.00 95.06 81 THR A N 1
ATOM 661 C CA . THR A 1 81 ? -12.950 -4.413 -4.342 1.00 95.06 81 THR A CA 1
ATOM 662 C C . THR A 1 81 ? -12.390 -3.724 -3.101 1.00 95.06 81 THR A C 1
ATOM 664 O O . THR A 1 81 ? -12.261 -4.373 -2.064 1.00 95.06 81 THR A O 1
ATOM 667 N N . PHE A 1 82 ? -12.087 -2.424 -3.181 1.00 96.31 82 PHE A N 1
ATOM 668 C CA . PHE A 1 82 ? -11.531 -1.673 -2.047 1.00 96.31 82 PHE A CA 1
ATOM 669 C C . PHE A 1 82 ? -12.607 -1.113 -1.108 1.00 96.31 82 PHE A C 1
ATOM 671 O O . PHE A 1 82 ? -12.299 -0.863 0.051 1.00 96.31 82 PHE A O 1
ATOM 678 N N . LYS A 1 83 ? -13.865 -1.000 -1.570 1.00 96.69 83 LYS A N 1
ATOM 679 C CA . LYS A 1 83 ? -14.998 -0.426 -0.812 1.00 96.69 83 LYS A CA 1
ATOM 680 C C . LYS A 1 83 ? -14.762 1.028 -0.402 1.00 96.69 83 LYS A C 1
ATOM 682 O O . LYS A 1 83 ? -14.959 1.386 0.750 1.00 96.69 83 LYS A O 1
ATOM 687 N N . LEU A 1 84 ? -14.275 1.841 -1.340 1.00 97.00 84 LEU A N 1
ATOM 688 C CA . LEU A 1 84 ? -13.908 3.242 -1.102 1.00 97.00 84 LEU A CA 1
ATOM 689 C C . LEU A 1 84 ? -14.757 4.228 -1.919 1.00 97.00 84 LEU A C 1
ATOM 691 O O . LEU A 1 84 ? -14.318 5.335 -2.221 1.00 97.00 84 LEU A O 1
ATOM 695 N N . GLU A 1 85 ? -15.986 3.857 -2.291 1.00 94.44 85 GLU A N 1
ATOM 696 C CA . GLU A 1 85 ? -16.896 4.707 -3.075 1.00 94.44 85 GLU A CA 1
ATOM 697 C C . GLU A 1 85 ? -17.255 6.048 -2.412 1.00 94.44 85 GLU A C 1
ATOM 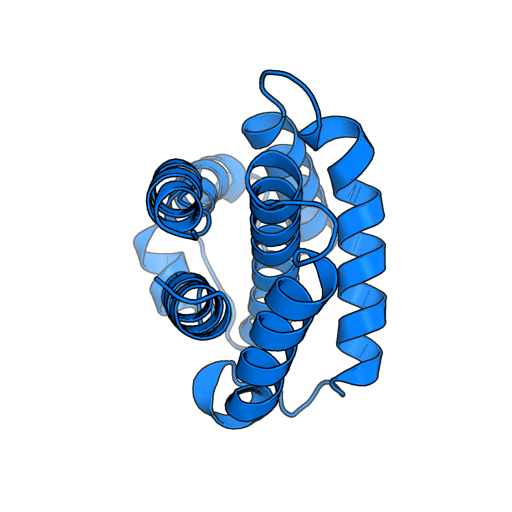699 O O . GLU A 1 85 ? -17.679 6.978 -3.101 1.00 94.44 85 GLU A O 1
ATOM 704 N N . SER A 1 86 ? -17.093 6.151 -1.092 1.00 95.31 86 SER A N 1
ATOM 705 C CA . SER A 1 86 ? -17.308 7.369 -0.307 1.00 95.31 86 SER A CA 1
ATOM 706 C C . SER A 1 86 ? -16.235 8.439 -0.563 1.00 95.31 86 SER A C 1
ATOM 708 O O . SER A 1 86 ? -16.504 9.632 -0.397 1.00 95.31 86 SER A O 1
ATOM 710 N N . VAL A 1 87 ? -15.039 8.030 -1.004 1.00 96.12 87 VAL A N 1
ATOM 711 C CA . VAL A 1 87 ? -13.880 8.890 -1.254 1.00 96.12 87 VAL A CA 1
ATOM 712 C C . VAL A 1 87 ? -13.649 8.995 -2.752 1.00 96.12 87 VAL A C 1
ATOM 714 O O . VAL A 1 87 ? -13.533 7.993 -3.463 1.00 96.12 87 VAL A O 1
ATOM 717 N N . LYS A 1 88 ? -13.555 10.224 -3.261 1.00 97.38 88 LYS A N 1
ATOM 718 C CA . LYS A 1 88 ? -13.242 10.431 -4.675 1.00 97.38 88 LYS A CA 1
ATOM 719 C C . LYS A 1 88 ? -11.812 10.004 -4.956 1.00 97.38 88 LYS A C 1
ATOM 721 O O . LYS A 1 88 ? -10.902 10.290 -4.182 1.00 97.38 88 LYS A O 1
ATOM 726 N N . TRP A 1 89 ? -11.617 9.381 -6.110 1.00 97.56 89 TRP A N 1
ATOM 727 C CA . TRP A 1 89 ? -10.302 8.935 -6.549 1.00 97.56 89 TRP A CA 1
ATOM 728 C C . TRP A 1 89 ? -9.279 10.077 -6.585 1.00 97.56 89 TRP A C 1
ATOM 730 O O . TRP A 1 89 ? -8.141 9.906 -6.160 1.00 97.56 89 TRP A O 1
ATOM 740 N N . GLU A 1 90 ? -9.685 11.262 -7.041 1.00 97.75 90 GLU A N 1
ATOM 741 C CA . GLU A 1 90 ? -8.805 12.428 -7.131 1.00 97.75 90 GLU A CA 1
ATOM 742 C C . GLU A 1 90 ? -8.361 12.928 -5.752 1.00 97.75 90 GLU A C 1
ATOM 744 O O . GLU A 1 90 ? -7.206 13.316 -5.592 1.00 97.75 90 GLU A O 1
ATOM 749 N N . ASP A 1 91 ? -9.253 12.873 -4.759 1.00 98.12 91 ASP A N 1
ATOM 750 C CA . ASP A 1 91 ? -8.938 13.249 -3.379 1.00 98.12 91 ASP A CA 1
ATOM 751 C C . ASP A 1 91 ? -7.963 12.229 -2.764 1.00 98.12 91 ASP A C 1
ATOM 753 O O . ASP A 1 91 ? -6.995 12.606 -2.102 1.00 98.12 91 ASP A O 1
ATOM 757 N N . TYR A 1 92 ? -8.152 10.938 -3.064 1.00 98.25 92 TYR A N 1
ATOM 758 C CA . TYR A 1 92 ? -7.227 9.885 -2.646 1.00 98.25 92 TYR A CA 1
ATOM 759 C C . TYR A 1 92 ? -5.826 10.038 -3.259 1.00 98.25 92 TYR A C 1
ATOM 761 O O . TYR A 1 92 ? -4.833 9.837 -2.566 1.00 98.25 92 TYR A O 1
ATOM 769 N N . LEU A 1 93 ? -5.707 10.428 -4.533 1.00 98.00 93 LEU A N 1
ATOM 770 C CA . LEU A 1 93 ? -4.391 10.644 -5.152 1.00 98.00 93 LEU A CA 1
ATOM 771 C C . LEU A 1 93 ? -3.581 11.739 -4.441 1.00 98.00 93 LEU A C 1
ATOM 773 O O . LEU A 1 93 ? -2.360 11.622 -4.341 1.00 98.00 93 LEU A O 1
ATOM 777 N N . VAL A 1 94 ? -4.246 12.782 -3.933 1.00 98.06 94 VAL A N 1
ATOM 778 C CA . VAL A 1 94 ? -3.595 13.829 -3.129 1.00 98.06 94 VAL A CA 1
ATOM 779 C C . VAL A 1 94 ? -3.108 13.252 -1.801 1.00 98.06 94 VAL A C 1
ATOM 781 O O . VAL A 1 94 ? -1.936 13.409 -1.463 1.00 98.06 94 VAL A O 1
ATOM 784 N N . GLU A 1 95 ? -3.972 12.526 -1.090 1.00 97.19 95 GLU A N 1
ATOM 785 C CA . GLU A 1 95 ? -3.629 11.857 0.172 1.00 97.19 95 GLU A CA 1
ATOM 786 C C . GLU A 1 95 ? -2.448 10.886 0.009 1.00 97.19 95 GLU A C 1
ATOM 788 O O . GLU A 1 95 ? -1.509 10.895 0.806 1.00 97.19 95 GLU A O 1
ATOM 793 N N . MET A 1 96 ? -2.444 10.089 -1.060 1.00 97.31 96 MET A N 1
ATOM 794 C CA . MET A 1 96 ? -1.369 9.147 -1.368 1.00 97.31 96 MET A CA 1
ATOM 795 C C . MET A 1 96 ? -0.018 9.863 -1.551 1.00 97.31 96 MET A C 1
ATOM 797 O O . MET A 1 96 ? 1.008 9.381 -1.064 1.00 97.31 96 MET A O 1
ATOM 801 N N . GLU A 1 97 ? 0.011 11.016 -2.225 1.00 97.44 97 GLU A N 1
ATOM 802 C CA . GLU A 1 97 ? 1.243 11.800 -2.391 1.00 97.44 97 GLU A CA 1
ATOM 803 C C . GLU A 1 97 ? 1.690 12.476 -1.083 1.00 97.44 97 GLU A C 1
ATOM 805 O O . GLU A 1 97 ? 2.889 12.531 -0.802 1.00 97.44 97 GLU A O 1
ATOM 810 N N . GLU A 1 98 ? 0.760 12.914 -0.229 1.00 97.44 98 GLU A N 1
ATOM 811 C CA . GLU A 1 98 ? 1.091 13.391 1.123 1.00 97.44 98 GLU A CA 1
ATOM 812 C C . GLU A 1 98 ? 1.748 12.285 1.963 1.00 97.44 98 GLU A C 1
ATOM 814 O O . GLU A 1 98 ? 2.761 12.517 2.626 1.00 97.44 98 GLU A O 1
ATOM 819 N N . ARG A 1 99 ? 1.213 11.061 1.898 1.00 97.31 99 ARG A N 1
ATOM 820 C CA . ARG A 1 99 ? 1.739 9.884 2.617 1.00 97.31 99 ARG A CA 1
ATOM 821 C C . ARG A 1 99 ? 3.100 9.479 2.078 1.00 97.31 99 ARG A C 1
ATOM 823 O O . ARG A 1 99 ? 4.022 9.212 2.840 1.00 97.31 99 ARG A O 1
ATOM 830 N N . ARG A 1 100 ? 3.286 9.537 0.762 1.00 95.50 100 ARG A N 1
ATOM 831 C CA . ARG A 1 100 ? 4.605 9.358 0.151 1.00 95.50 100 ARG A CA 1
ATOM 832 C C . ARG A 1 100 ? 5.626 10.366 0.680 1.00 95.50 100 ARG A C 1
ATOM 834 O O . ARG A 1 100 ? 6.756 9.970 0.958 1.00 95.50 100 ARG A O 1
ATOM 841 N N . ALA A 1 101 ? 5.255 11.640 0.812 1.00 95.44 101 ALA A N 1
ATOM 842 C CA . ALA A 1 101 ? 6.145 12.670 1.348 1.00 95.44 101 ALA A CA 1
ATOM 843 C C . ALA A 1 101 ? 6.485 12.449 2.834 1.00 95.44 101 ALA A C 1
ATOM 845 O O . ALA A 1 101 ? 7.578 12.825 3.257 1.00 95.44 101 ALA A O 1
ATOM 846 N N . LEU A 1 102 ? 5.586 11.814 3.594 1.00 95.44 102 LEU A N 1
ATOM 847 C CA . LEU A 1 102 ? 5.828 11.383 4.973 1.00 95.44 102 LEU A CA 1
ATOM 848 C C . LEU A 1 102 ? 6.842 10.229 5.042 1.00 95.44 102 LEU A C 1
ATOM 850 O O . LEU A 1 102 ? 7.768 10.281 5.844 1.00 95.44 102 LEU A O 1
ATOM 854 N N . TYR A 1 103 ? 6.707 9.209 4.188 1.00 95.88 103 TYR A N 1
ATOM 855 C CA . TYR A 1 103 ? 7.543 8.003 4.270 1.00 95.88 103 TYR A CA 1
ATOM 856 C C . TYR A 1 103 ? 8.915 8.144 3.599 1.00 95.88 103 TYR A C 1
ATOM 858 O O . TYR A 1 103 ? 9.891 7.570 4.079 1.00 95.88 103 TYR A O 1
ATOM 866 N N . ALA A 1 104 ? 9.024 8.909 2.507 1.00 93.88 104 ALA A N 1
ATOM 867 C CA . ALA A 1 104 ? 10.259 9.010 1.720 1.00 93.88 104 ALA A CA 1
ATOM 868 C C . ALA A 1 104 ? 11.515 9.412 2.529 1.00 93.88 104 ALA A C 1
ATOM 870 O O . ALA A 1 104 ? 12.559 8.789 2.330 1.00 93.88 104 ALA A O 1
ATOM 871 N N . PRO A 1 105 ? 11.463 10.378 3.474 1.00 92.75 105 PRO A N 1
ATOM 872 C CA . PRO A 1 105 ? 12.635 10.765 4.264 1.00 92.75 105 PRO A CA 1
ATOM 873 C C . PRO A 1 105 ? 13.246 9.633 5.099 1.00 92.75 105 PRO A C 1
ATOM 875 O O . PRO A 1 105 ? 14.437 9.688 5.402 1.00 92.75 105 PRO A O 1
ATOM 878 N N . VAL A 1 106 ? 12.451 8.630 5.481 1.00 92.38 106 VAL A N 1
ATOM 879 C CA . VAL A 1 106 ? 12.892 7.523 6.344 1.00 92.38 106 VAL A CA 1
ATOM 880 C C . VAL A 1 106 ? 13.020 6.196 5.598 1.00 92.38 106 VAL A C 1
ATOM 882 O O . VAL A 1 106 ? 13.861 5.374 5.959 1.00 92.38 106 VAL A O 1
ATOM 885 N N . GLY A 1 107 ? 12.226 5.982 4.547 1.00 89.12 107 GLY A N 1
ATOM 886 C CA . GLY A 1 107 ? 12.165 4.714 3.824 1.00 89.12 107 GLY A CA 1
ATOM 887 C C . GLY A 1 107 ? 13.282 4.501 2.797 1.00 89.12 107 GLY A C 1
ATOM 888 O O . GLY A 1 107 ? 13.585 3.357 2.465 1.00 89.12 107 GLY A O 1
ATOM 889 N N . ASP A 1 108 ? 13.957 5.566 2.353 1.00 85.19 108 ASP A N 1
ATOM 890 C CA . ASP A 1 108 ? 14.956 5.517 1.271 1.00 85.19 108 ASP A CA 1
ATOM 891 C C . ASP A 1 108 ? 16.368 5.051 1.718 1.00 85.19 108 ASP A C 1
ATOM 893 O O . ASP A 1 108 ? 17.318 5.072 0.928 1.00 85.19 108 ASP A O 1
ATOM 897 N N . TYR A 1 109 ? 16.532 4.611 2.972 1.00 81.56 109 TYR A N 1
ATOM 898 C CA . TYR A 1 109 ? 17.810 4.169 3.552 1.00 81.56 109 TYR A CA 1
ATOM 899 C C . TYR A 1 109 ? 17.795 2.693 3.988 1.00 81.56 109 TYR A C 1
ATOM 901 O O . TYR A 1 109 ? 16.752 2.045 4.055 1.00 81.56 109 TYR A O 1
ATOM 909 N N . GLU A 1 110 ? 18.970 2.136 4.309 1.00 72.88 110 GLU A N 1
ATOM 910 C CA . GLU A 1 110 ? 19.080 0.789 4.884 1.00 72.88 110 GLU A CA 1
ATOM 911 C C . GLU A 1 110 ? 18.319 0.719 6.222 1.00 72.88 110 GLU A C 1
ATOM 913 O O . GLU A 1 110 ? 18.536 1.539 7.112 1.00 72.88 110 GLU A O 1
ATOM 918 N N . GLY A 1 111 ? 17.389 -0.234 6.346 1.00 80.00 111 GLY A N 1
ATOM 919 C CA . GLY A 1 111 ? 16.441 -0.302 7.469 1.00 80.00 111 GLY A CA 1
ATOM 920 C C . GLY A 1 111 ? 15.178 0.560 7.304 1.00 80.00 111 GLY A C 1
ATOM 921 O O . GLY A 1 111 ? 14.319 0.546 8.186 1.00 80.00 111 GLY A O 1
ATOM 922 N N . GLY A 1 112 ? 15.015 1.253 6.172 1.00 88.12 112 GLY A N 1
ATOM 923 C CA . GLY A 1 112 ? 13.904 2.172 5.912 1.00 88.12 112 GLY A CA 1
ATOM 924 C C . GLY A 1 112 ? 12.514 1.531 5.939 1.00 88.12 112 GLY A C 1
ATOM 925 O O . GLY A 1 112 ? 11.544 2.198 6.283 1.00 88.12 112 GLY A O 1
ATOM 926 N N . ALA A 1 113 ? 12.413 0.223 5.681 1.00 89.50 113 ALA A N 1
ATOM 927 C CA . ALA A 1 113 ? 11.168 -0.530 5.843 1.00 89.50 113 ALA A CA 1
ATOM 928 C C . ALA A 1 113 ? 10.616 -0.449 7.273 1.00 89.50 113 ALA A C 1
ATOM 930 O O . ALA A 1 113 ? 9.431 -0.179 7.466 1.00 89.50 113 ALA A O 1
ATOM 931 N N . MET A 1 114 ? 11.482 -0.621 8.276 1.00 92.12 114 MET A N 1
ATOM 932 C CA . MET A 1 114 ? 11.087 -0.516 9.681 1.00 92.12 114 MET A CA 1
ATOM 933 C C . MET A 1 114 ? 10.759 0.931 10.047 1.00 92.12 114 MET A C 1
ATOM 935 O O . MET A 1 114 ? 9.724 1.189 10.645 1.00 92.12 114 MET A O 1
ATOM 939 N N . ALA A 1 115 ? 11.596 1.886 9.635 1.00 93.31 115 ALA A N 1
ATOM 940 C CA . ALA A 1 115 ? 11.381 3.293 9.962 1.00 93.31 115 ALA A CA 1
ATOM 941 C C . ALA A 1 115 ? 10.065 3.836 9.374 1.00 93.31 115 ALA A C 1
ATOM 943 O O . ALA A 1 115 ? 9.301 4.482 10.079 1.00 93.31 115 ALA A O 1
ATOM 944 N N . ALA A 1 116 ? 9.742 3.509 8.120 1.00 95.38 116 ALA A N 1
ATOM 945 C CA . ALA A 1 116 ? 8.456 3.887 7.537 1.00 95.38 116 ALA A CA 1
ATOM 946 C C . ALA A 1 116 ? 7.274 3.141 8.185 1.00 95.38 116 ALA A C 1
ATOM 948 O O . ALA A 1 116 ? 6.172 3.681 8.229 1.00 95.38 116 ALA A O 1
ATOM 949 N N . SER A 1 117 ? 7.489 1.916 8.688 1.00 95.62 117 SER A N 1
ATOM 950 C CA . SER A 1 117 ? 6.471 1.170 9.444 1.00 95.62 117 SER A CA 1
ATOM 951 C C . SER A 1 117 ? 6.142 1.850 10.778 1.00 95.62 117 SER A C 1
ATOM 953 O O . SER A 1 117 ? 4.978 1.887 11.175 1.00 95.62 117 SER A O 1
ATOM 955 N N . GLU A 1 118 ? 7.136 2.439 11.446 1.00 95.00 118 GLU A N 1
ATOM 956 C CA . GLU A 1 118 ? 6.915 3.284 12.628 1.00 95.00 118 GLU A CA 1
ATOM 957 C C . GLU A 1 118 ? 6.143 4.562 12.263 1.00 95.00 118 GLU A C 1
ATOM 959 O O . GLU A 1 118 ? 5.168 4.878 12.935 1.00 95.00 118 GLU A O 1
ATOM 964 N N . GLU A 1 119 ? 6.481 5.238 11.156 1.00 96.62 119 GLU A N 1
ATOM 965 C CA . GLU A 1 119 ? 5.759 6.448 10.710 1.00 96.62 119 GLU A CA 1
ATOM 966 C C . GLU A 1 119 ? 4.272 6.186 10.427 1.00 96.62 119 GLU A C 1
ATOM 968 O O . GLU A 1 119 ? 3.411 6.968 10.833 1.00 96.62 119 GLU A O 1
ATOM 973 N N . ILE A 1 120 ? 3.930 5.081 9.746 1.00 97.25 120 ILE A N 1
ATOM 974 C CA . ILE A 1 120 ? 2.512 4.733 9.579 1.00 97.25 120 ILE A CA 1
ATOM 975 C C . ILE A 1 120 ? 1.872 4.307 10.904 1.00 97.25 120 ILE A C 1
ATOM 977 O O . ILE A 1 120 ? 0.707 4.618 11.126 1.00 97.25 120 ILE A O 1
ATOM 981 N N . SER A 1 121 ? 2.603 3.656 11.809 1.00 96.94 121 SER A N 1
ATOM 982 C CA . SER A 1 121 ? 2.063 3.307 13.129 1.00 96.94 121 SER A CA 1
ATOM 983 C C . SER A 1 121 ? 1.699 4.561 13.929 1.00 96.94 121 SER A C 1
ATOM 985 O O . SER A 1 121 ? 0.580 4.660 14.431 1.00 96.94 121 SER A O 1
ATOM 987 N N . ASP A 1 122 ? 2.589 5.557 13.961 1.00 97.19 122 ASP A N 1
ATOM 988 C CA . ASP A 1 122 ? 2.328 6.863 14.570 1.00 97.19 122 ASP A CA 1
ATOM 989 C C . ASP A 1 122 ? 1.114 7.546 13.916 1.00 97.19 122 ASP A C 1
ATOM 991 O O . ASP A 1 122 ? 0.260 8.107 14.606 1.00 97.19 122 ASP A O 1
ATOM 995 N N . LEU A 1 123 ? 0.996 7.489 12.585 1.00 97.12 123 LEU A N 1
ATOM 996 C CA . LEU A 1 123 ? -0.148 8.048 11.861 1.00 97.12 123 LEU A CA 1
ATOM 997 C C . LEU A 1 123 ? -1.470 7.377 12.261 1.00 97.12 123 LEU A C 1
ATOM 999 O O . LEU A 1 123 ? -2.441 8.077 12.555 1.00 97.12 123 LEU A O 1
ATOM 1003 N N . LEU A 1 124 ? -1.512 6.044 12.291 1.00 97.38 124 LEU A N 1
ATOM 1004 C CA . LEU A 1 124 ? -2.720 5.281 12.611 1.00 97.38 124 LEU A CA 1
ATOM 1005 C C . LEU A 1 124 ? -3.143 5.468 14.076 1.00 97.38 124 LEU A C 1
ATOM 1007 O O . LEU A 1 124 ? -4.336 5.591 14.352 1.00 97.38 124 LEU A O 1
ATOM 1011 N N . GLU A 1 125 ? -2.192 5.564 15.007 1.00 96.50 125 GLU A N 1
ATOM 1012 C CA . GLU A 1 125 ? -2.473 5.893 16.412 1.00 96.50 125 GLU A CA 1
ATOM 1013 C C . GLU A 1 125 ? -3.018 7.316 16.572 1.00 96.50 125 GLU A C 1
ATOM 1015 O O . GLU A 1 125 ? -4.015 7.526 17.262 1.00 96.50 125 GLU A O 1
ATOM 1020 N N . ASN A 1 126 ? -2.415 8.300 15.898 1.00 96.38 126 ASN A N 1
ATOM 1021 C CA . ASN A 1 126 ? -2.870 9.693 15.949 1.00 96.38 126 ASN A CA 1
ATOM 1022 C C . ASN A 1 126 ? -4.276 9.879 15.360 1.00 96.38 126 ASN A C 1
ATOM 1024 O O . ASN A 1 126 ? -5.004 10.785 15.767 1.00 96.38 126 ASN A O 1
ATOM 1028 N N . GLN A 1 127 ? -4.660 9.029 14.406 1.00 95.00 127 GLN A N 1
ATOM 1029 C CA . GLN A 1 127 ? -6.010 8.978 13.844 1.00 95.00 127 GLN A CA 1
ATOM 1030 C C . GLN A 1 127 ? -6.978 8.110 14.668 1.00 95.00 127 GLN A C 1
ATOM 1032 O O . GLN A 1 127 ? -8.139 7.978 14.286 1.00 95.00 127 GLN A O 1
ATOM 1037 N N . CYS A 1 128 ? -6.528 7.535 15.789 1.00 94.94 128 CYS A N 1
ATOM 1038 C CA . CYS A 1 128 ? -7.288 6.605 16.629 1.00 94.94 128 CYS A CA 1
ATOM 1039 C C . CYS A 1 128 ? -7.788 5.356 15.877 1.00 94.94 128 CYS A C 1
ATOM 1041 O O . CYS A 1 128 ? -8.809 4.776 16.249 1.00 94.94 128 CYS A O 1
ATOM 1043 N N . LEU A 1 129 ? -7.083 4.939 14.821 1.00 95.75 129 LEU A N 1
ATOM 1044 C CA . LEU A 1 129 ? -7.418 3.749 14.031 1.00 95.75 129 LEU A CA 1
ATOM 1045 C C . LEU A 1 129 ? -6.890 2.458 14.664 1.00 95.75 129 LEU A C 1
ATOM 1047 O O . LEU A 1 129 ? -7.433 1.388 14.402 1.00 95.75 129 LEU A O 1
ATOM 1051 N N . ILE A 1 130 ? -5.849 2.566 15.491 1.00 95.19 130 ILE A N 1
ATOM 1052 C CA . ILE A 1 130 ? -5.342 1.504 16.366 1.00 95.19 130 ILE A CA 1
ATOM 1053 C C . ILE A 1 130 ? -5.047 2.074 17.754 1.00 95.19 130 ILE A C 1
ATOM 1055 O O . ILE A 1 130 ? -4.867 3.286 17.906 1.00 95.19 130 ILE A O 1
ATOM 1059 N N . GLN A 1 131 ? -4.962 1.205 18.762 1.00 94.81 131 GLN A N 1
ATOM 1060 C CA . GLN A 1 131 ? -4.443 1.585 20.075 1.00 94.81 131 GLN A CA 1
ATOM 1061 C C . GLN A 1 131 ? -2.914 1.404 20.137 1.00 94.81 131 GLN A C 1
ATOM 1063 O O . GLN A 1 131 ? -2.374 0.554 19.424 1.00 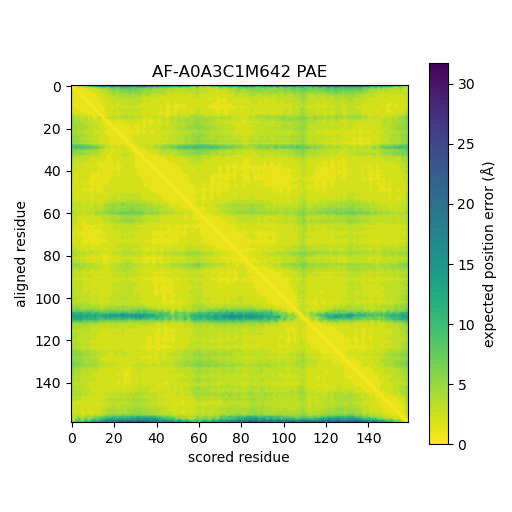94.81 131 GLN A O 1
ATOM 1068 N N . PRO A 1 132 ? -2.191 2.129 21.011 1.00 94.44 132 PRO A N 1
ATOM 1069 C CA . PRO A 1 132 ? -0.737 1.976 21.148 1.00 94.44 132 PRO A CA 1
ATOM 1070 C C . PRO A 1 132 ? -0.279 0.540 21.460 1.00 94.44 132 PRO A C 1
ATOM 1072 O O . PRO A 1 132 ? 0.778 0.095 21.011 1.00 94.44 132 PRO A O 1
ATOM 1075 N N . GLU A 1 133 ? -1.077 -0.227 22.205 1.00 95.75 133 GLU A N 1
ATOM 1076 C CA . GLU A 1 133 ? -0.831 -1.646 22.488 1.00 95.75 133 GLU A CA 1
ATOM 1077 C C . GLU A 1 133 ? -0.906 -2.561 21.254 1.00 95.75 133 GLU A C 1
ATOM 1079 O O . GLU A 1 133 ? -0.365 -3.672 21.283 1.00 95.75 133 GLU A O 1
ATOM 1084 N N . ASP A 1 134 ? -1.542 -2.111 20.170 1.00 96.19 134 ASP A N 1
ATOM 1085 C CA . ASP A 1 134 ? -1.638 -2.848 18.911 1.00 96.19 134 ASP A CA 1
ATOM 1086 C C . ASP A 1 134 ? -0.436 -2.610 17.995 1.00 96.19 134 ASP A C 1
ATOM 1088 O O . ASP A 1 134 ? -0.219 -3.403 17.076 1.00 96.19 134 ASP A O 1
ATOM 1092 N N . ARG A 1 135 ? 0.402 -1.596 18.261 1.00 96.00 135 ARG A N 1
ATOM 1093 C CA . ARG A 1 135 ? 1.583 -1.285 17.438 1.00 96.00 135 ARG A CA 1
ATOM 1094 C C . ARG A 1 135 ? 2.467 -2.506 17.158 1.00 96.00 135 ARG A C 1
ATOM 1096 O O . ARG A 1 135 ? 2.772 -2.745 15.991 1.00 96.00 135 ARG A O 1
ATOM 1103 N N . PRO A 1 136 ? 2.850 -3.345 18.143 1.00 96.38 136 PRO A N 1
ATOM 1104 C CA . PRO A 1 136 ? 3.678 -4.516 17.855 1.00 96.38 136 PRO A CA 1
ATOM 1105 C C . PRO A 1 136 ? 3.005 -5.515 16.905 1.00 96.38 136 PRO A C 1
ATOM 1107 O O . PRO A 1 136 ? 3.695 -6.199 16.157 1.00 96.38 136 PRO A O 1
ATOM 1110 N N . LYS A 1 137 ? 1.670 -5.601 16.924 1.00 96.69 137 LYS A N 1
ATOM 1111 C CA . LYS A 1 137 ? 0.883 -6.471 16.039 1.00 96.69 137 LYS A CA 1
ATOM 1112 C C . LYS A 1 137 ? 0.818 -5.881 14.631 1.00 96.69 137 LYS A C 1
ATOM 1114 O O . LYS A 1 137 ? 0.993 -6.604 13.653 1.00 96.69 137 LYS A O 1
ATOM 1119 N N . LEU A 1 138 ? 0.652 -4.561 14.531 1.00 95.75 138 LEU A N 1
ATOM 1120 C CA . LEU A 1 138 ? 0.709 -3.836 13.265 1.00 95.75 138 LEU A CA 1
ATOM 1121 C C . LEU A 1 138 ? 2.077 -4.006 12.586 1.00 95.75 138 LEU A C 1
ATOM 1123 O O . LEU A 1 138 ? 2.133 -4.286 11.393 1.00 95.75 138 LEU A O 1
ATOM 1127 N N . LEU A 1 139 ? 3.177 -3.935 13.340 1.00 94.75 139 LEU A N 1
ATOM 1128 C CA . LEU A 1 139 ? 4.527 -4.164 12.809 1.00 94.75 139 LEU A CA 1
ATOM 1129 C C . LEU A 1 139 ? 4.755 -5.601 12.296 1.00 94.75 139 LEU A C 1
ATOM 1131 O O . LEU A 1 139 ? 5.692 -5.826 11.533 1.00 94.75 139 LEU A O 1
ATOM 1135 N N . VAL A 1 140 ? 3.906 -6.563 12.676 1.00 94.88 140 VAL A N 1
ATOM 1136 C CA . VAL A 1 140 ? 3.875 -7.914 12.085 1.00 94.88 140 VAL A CA 1
ATOM 1137 C C . VAL A 1 140 ? 3.007 -7.951 10.824 1.00 94.88 140 VAL A C 1
ATOM 1139 O O . VAL A 1 140 ? 3.392 -8.588 9.850 1.00 94.88 140 VAL A O 1
ATOM 1142 N N . LEU A 1 141 ? 1.879 -7.236 10.813 1.00 95.44 141 LEU A N 1
ATOM 1143 C CA . LEU A 1 141 ? 0.978 -7.133 9.660 1.00 95.44 141 LEU A CA 1
ATOM 1144 C C . LEU A 1 141 ? 1.621 -6.412 8.462 1.00 95.44 141 LEU A C 1
ATOM 1146 O O . LEU A 1 141 ? 1.477 -6.849 7.322 1.00 95.44 141 LEU A O 1
ATOM 1150 N N . LEU A 1 142 ? 2.318 -5.296 8.691 1.00 95.12 142 LEU A N 1
ATOM 1151 C CA . LEU A 1 142 ? 2.827 -4.436 7.613 1.00 95.12 142 LEU A CA 1
ATOM 1152 C C . LEU A 1 142 ? 3.766 -5.169 6.627 1.00 95.12 142 LEU A C 1
ATOM 1154 O O . LEU A 1 142 ? 3.571 -5.008 5.419 1.00 95.12 142 LEU A O 1
ATOM 1158 N N . PRO A 1 143 ? 4.727 -6.008 7.068 1.00 91.44 143 PRO A N 1
ATOM 1159 C CA . PRO A 1 143 ? 5.528 -6.835 6.162 1.00 91.44 143 PRO A CA 1
ATOM 1160 C C . PRO A 1 143 ? 4.719 -7.817 5.302 1.00 91.44 143 PRO A C 1
ATOM 1162 O O . PRO A 1 143 ? 5.098 -8.072 4.157 1.00 91.44 143 PRO A O 1
ATOM 1165 N N . ASP A 1 144 ? 3.604 -8.346 5.812 1.00 92.44 144 ASP A N 1
ATOM 1166 C CA . ASP A 1 144 ? 2.744 -9.270 5.060 1.00 92.44 144 ASP A CA 1
ATOM 1167 C C . ASP A 1 144 ? 1.932 -8.541 3.978 1.00 92.44 144 ASP A C 1
ATOM 1169 O O . ASP A 1 144 ? 1.702 -9.085 2.892 1.00 92.44 144 ASP A O 1
ATOM 1173 N N . LEU A 1 145 ? 1.554 -7.284 4.237 1.00 91.12 145 LEU A N 1
ATOM 1174 C CA . LEU A 1 145 ? 0.890 -6.410 3.262 1.00 91.12 145 LEU A CA 1
ATOM 1175 C C . LEU A 1 145 ? 1.857 -5.837 2.219 1.00 91.12 145 LEU A C 1
ATOM 1177 O O . LEU A 1 145 ? 1.449 -5.516 1.102 1.00 91.12 145 LEU A O 1
ATOM 1181 N N . VAL A 1 146 ? 3.140 -5.718 2.567 1.00 92.06 146 VAL A N 1
ATOM 1182 C CA . VAL A 1 146 ? 4.180 -5.155 1.702 1.00 92.06 146 VAL A CA 1
ATOM 1183 C C . VAL A 1 146 ? 5.319 -6.162 1.503 1.00 92.06 146 VAL A C 1
ATOM 1185 O O . VAL A 1 146 ? 6.420 -5.991 2.035 1.00 92.06 146 VAL A O 1
ATOM 1188 N N . PRO A 1 147 ? 5.106 -7.207 0.684 1.00 91.88 147 PRO A N 1
ATOM 1189 C CA . PRO A 1 147 ? 6.111 -8.237 0.457 1.00 91.88 147 PRO A CA 1
ATOM 1190 C C . PRO A 1 147 ? 7.205 -7.745 -0.508 1.00 91.88 147 PRO A C 1
ATOM 1192 O O . PRO A 1 147 ? 7.197 -8.076 -1.698 1.00 91.88 147 PRO A O 1
ATOM 1195 N N . LEU A 1 148 ? 8.164 -6.963 0.004 1.00 91.12 148 LEU A N 1
ATOM 1196 C CA . LEU A 1 148 ? 9.245 -6.340 -0.778 1.00 91.12 148 LEU A CA 1
ATOM 1197 C C . LEU A 1 148 ? 10.025 -7.349 -1.637 1.00 91.12 148 LEU A C 1
ATOM 1199 O O . LEU A 1 148 ? 10.295 -7.077 -2.808 1.00 91.12 148 LEU A O 1
ATOM 1203 N N . ASP A 1 149 ? 10.300 -8.542 -1.102 1.00 91.62 149 ASP A N 1
ATOM 1204 C CA . ASP A 1 149 ? 10.991 -9.612 -1.832 1.00 91.62 149 ASP A CA 1
ATOM 1205 C C . ASP A 1 149 ? 10.212 -10.057 -3.081 1.00 91.62 149 ASP A C 1
ATOM 1207 O O . ASP A 1 149 ? 10.793 -10.255 -4.151 1.00 91.62 149 ASP A O 1
ATOM 1211 N N . LYS A 1 150 ? 8.876 -10.146 -2.983 1.00 93.38 150 LYS A N 1
ATOM 1212 C CA . LYS A 1 150 ? 8.012 -10.504 -4.121 1.00 93.38 150 LYS A CA 1
ATOM 1213 C C . LYS A 1 150 ? 7.977 -9.391 -5.164 1.00 93.38 150 LYS A C 1
ATOM 1215 O O . LYS A 1 150 ? 7.938 -9.686 -6.358 1.00 93.38 150 LYS A O 1
ATOM 1220 N N . TYR A 1 151 ? 8.007 -8.124 -4.741 1.00 93.44 151 TYR A N 1
ATOM 1221 C CA . TYR A 1 151 ? 8.109 -6.996 -5.673 1.00 93.44 151 TYR A CA 1
ATOM 1222 C C . TYR A 1 151 ? 9.420 -7.054 -6.451 1.00 93.44 151 TYR A C 1
ATOM 1224 O O . TYR A 1 151 ? 9.405 -6.954 -7.677 1.00 93.44 151 TYR A O 1
ATOM 1232 N N . GLN A 1 152 ? 10.541 -7.267 -5.761 1.00 90.25 152 GLN A N 1
ATOM 1233 C CA . GLN A 1 152 ? 11.849 -7.385 -6.396 1.00 90.25 152 GLN A CA 1
ATOM 1234 C C . GLN A 1 152 ? 11.896 -8.557 -7.386 1.00 90.25 152 GLN A C 1
ATOM 1236 O O . GLN A 1 152 ? 12.327 -8.373 -8.530 1.00 90.25 152 GLN A O 1
ATOM 1241 N N . GLU A 1 153 ? 11.438 -9.744 -6.977 1.00 91.75 153 GLU A N 1
ATOM 1242 C CA . GLU A 1 153 ? 11.402 -10.927 -7.842 1.00 91.75 153 GLU A CA 1
ATOM 1243 C C . GLU A 1 153 ? 10.582 -10.654 -9.106 1.00 91.75 153 GLU A C 1
ATOM 1245 O O . GLU A 1 153 ? 11.064 -10.883 -10.218 1.00 91.75 153 GLU A O 1
ATOM 1250 N N . LEU A 1 154 ? 9.381 -10.096 -8.955 1.00 92.69 154 LEU A N 1
ATOM 1251 C CA . LEU A 1 154 ? 8.497 -9.793 -10.073 1.00 92.69 154 LEU A CA 1
ATOM 1252 C C . LEU A 1 154 ? 9.106 -8.756 -11.030 1.00 92.69 154 LEU A C 1
ATOM 1254 O O . LEU A 1 154 ? 9.098 -8.944 -12.248 1.00 92.69 154 LEU A O 1
ATOM 1258 N N . LEU A 1 155 ? 9.656 -7.666 -10.494 1.00 90.25 155 LEU A N 1
ATOM 1259 C CA . LEU A 1 155 ? 10.222 -6.579 -11.297 1.00 90.25 155 LEU A CA 1
ATOM 1260 C C . LEU A 1 155 ? 11.490 -7.009 -12.040 1.00 90.25 155 LEU A C 1
ATOM 1262 O O . LEU A 1 155 ? 11.729 -6.533 -13.150 1.00 90.25 155 LEU A O 1
ATOM 1266 N N . SER A 1 156 ? 12.258 -7.954 -11.489 1.00 88.94 156 SER A N 1
ATOM 1267 C CA . SER A 1 156 ? 13.427 -8.536 -12.165 1.00 88.94 156 SER A CA 1
ATOM 1268 C C . SER A 1 156 ? 13.075 -9.294 -13.455 1.00 88.94 156 SER A C 1
ATOM 1270 O O . SER A 1 156 ? 13.928 -9.473 -14.323 1.00 88.94 156 SER A O 1
ATOM 1272 N N . GLN A 1 157 ? 11.810 -9.700 -13.613 1.00 86.88 157 GLN A N 1
ATOM 1273 C CA . GLN A 1 157 ? 11.296 -10.405 -14.793 1.00 86.88 157 GLN A CA 1
ATOM 1274 C C . GLN A 1 157 ? 10.755 -9.449 -15.874 1.00 86.88 157 GLN A C 1
ATOM 1276 O O . GLN A 1 157 ? 10.311 -9.902 -16.940 1.00 86.88 157 GLN A O 1
ATOM 1281 N N . CYS A 1 158 ? 10.761 -8.138 -15.615 1.00 82.06 158 CYS A N 1
ATOM 1282 C CA . CYS A 1 158 ? 10.386 -7.107 -16.577 1.00 82.06 158 CYS A CA 1
ATOM 1283 C C . CYS A 1 158 ? 11.561 -6.836 -17.533 1.00 82.06 158 CYS A C 1
ATOM 1285 O O . CYS A 1 158 ? 12.569 -6.264 -17.118 1.00 82.06 158 CYS A O 1
ATOM 1287 N N . VAL A 1 159 ? 11.430 -7.227 -18.807 1.00 63.75 159 VAL A N 1
ATOM 1288 C CA . VAL A 1 159 ? 12.471 -7.070 -19.850 1.00 63.75 159 VAL A CA 1
ATOM 1289 C C . VAL A 1 159 ? 12.003 -6.103 -20.930 1.00 63.75 159 VAL A C 1
ATOM 1291 O O . VAL A 1 159 ? 10.845 -6.256 -21.377 1.00 63.75 159 VAL A O 1
#

Foldseek 3Di:
DALLVLLVVLLVLADWFDACVNCVVLPFHADRVCRLVVLLLLNLVQLLLLLVLLVVQPDPVCSVVSSVSNLVVCVVCVCPTNVNPVDDSVNSVVVSVVLSVQLVVQLVDDVSLVVSLVSSLVVCVVVVRTPPVCSVSSSVVSCSNHVSVVSNVSSNPHD

Mean predicted aligned error: 3.09 Å

Radius of gyration: 15.22 Å; Cα contacts (8 Å, |Δi|>4): 162; chains: 1; bounding box: 36×26×43 Å

Nearest PDB structures (foldseek):
  3wvo-assembly1_A  TM=2.679E-01  e=5.438E+00  Thermobifida fusca YX

Solvent-accessible surface area (backbone atoms only — not comparable to full-atom values): 8718 Å² total; per-residue (Å²): 78,49,61,66,58,46,23,56,52,53,53,70,60,50,69,58,53,46,44,43,67,64,36,44,78,57,71,32,81,55,51,79,92,44,25,52,59,51,22,50,55,55,43,28,55,38,49,42,52,54,50,50,50,38,65,74,63,42,61,78,94,47,34,64,64,30,53,50,50,31,51,53,58,48,61,76,33,28,52,80,58,41,56,39,70,90,54,56,68,73,60,47,55,53,52,34,51,54,47,34,66,66,31,50,86,44,39,81,48,95,66,6,72,59,49,29,50,51,55,51,47,53,51,36,40,77,69,67,65,40,55,80,87,35,46,73,39,48,68,59,47,50,53,73,51,45,51,60,69,59,52,53,58,53,43,71,46,54,111

Sequence (159 aa):
MTPAEVADALYKLIPRRVSVELLSEYGIEGQEEHEETMTRELLSFTLYWVHAAVNAHIPRKYREVLFQRVLELIQADWAATFKLESVKWEDYLVEMEERRALYAPVGDYEGGAMAASEEISDLLENQCLIQPEDRPKLLVLLPDLVPLDKYQELLSQCV

Secondary structure (DSSP, 8-state):
--HHHHHHHHHHHS-----HHHHHHTT----GGGHHHHHHHHHHHHHHHHHHHHHHHS-HHHHHHHHHHHHHHHHHTIIIII--TTS-HHHHHHHHHHHHHHHHHHHTSTTHHHHHHHHHHHHHHHTTSS-GGGHHHHHHHHHHHS-HHHHHHHHHT--

=== Feature glossary ===
Reading guide. The protein is described through the following features:

Foldseek 3Di. A 3Di character summarizes, for each residue, the relative orientation of the Cα fram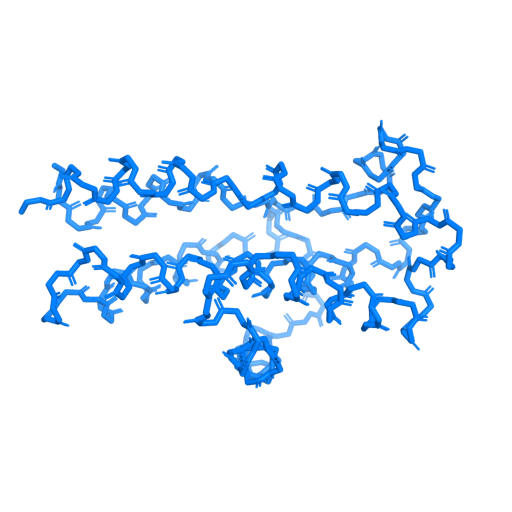e of its nearest spatial neighbor. Because it encodes fold topology rather than chemistry, 3Di alignments detect remote structural similarity that sequence alignment misses.

Contact-map, Ramachandran, and PAE plots. Plot images: a contact map (which residues are close in 3D, as an N×N binary image), a Ramachandran scatter (backbone torsion angles, revealing secondary-structure composition at a glance), and — for AlphaFold structures — a PAE heatmap (pairwise prediction confidence).

Radius of gyration, Cα contacts, bounding box. Radius of gyration (Rg) is the root-mean-square distance of Cα atoms from their centroid — a single number for overall size and compactness. A globular domain of N residues has Rg ≈ 2.2·N^0.38 Å; an extended or disordered chain has a much larger Rg. The Cα contact count is the number of residue pairs whose Cα atoms are within 8 Å and are more than four positions apart in sequence — a standard proxy for tertiary packing density. The bounding box is the smallest axis-aligned box enclosing all Cα atoms.

Secondary structure (8-state, DSSP). Eight-state secondary structure (DSSP): H is the canonical α-helix, G the tighter 3₁₀-helix, I the wider π-helix; E/B are β-structure, T and S are turns and bends, and '-' is everything else. DSSP derives these from the pattern of main-chain N–H···O=C hydrogen bonds, not from the sequence.

B-factor. B-factor (Debye–Waller factor) reflects atomic displacement in the crystal lattice. It is an experimental observable (units Å²), not a prediction; low values mean the atom is pinned down, high values mean it moves or is heterogeneous across the crystal.

pLDDT. pLDDT is the predicted lDDT-Cα score: AlphaFold's confidence that the local environment of each residue (all inter-atomic distances within 15 Å) is correctly placed. It is a per-residue number between 0 and 100, with higher meaning more reliable.

Nearest PDB structures. Nearest PDB neighbors are the top structural matches found by Foldseek when searching this structure against the entire Protein Data Bank. Each hit reports a TM-score (0 to 1; >0.5 almost always implies the same fold) and an E-value. These are *structural* homologs — they may share no detectable sequence similarity.

Solvent-accessible surface area. Accessible surface area quantifies burial. A residue with SASA near zero is packed into the hydrophobic core; one with SASA >100 Å² sits on the surface. Computed here via the Shrake–Rupley numerical algorithm with a 1.4 Å probe.

Rendered structure images. Structure images are PyMOL renders from six orthogonal camera directions. Cartoon representation draws helices as coils and strands as arrows; sticks shows the backbone as bonds; surface shows the solvent-excluded envelope. Rainbow coloring maps sequence position to hue (blue→red, N→C); chain coloring assigns a distinct color per polypeptide.

Backbone torsions (φ/ψ). φ (phi) and ψ (psi) are the two rotatable backbone dihedrals per residue: φ is the C(i-1)–N–Cα–C torsion, ψ is the N–Cα–C–N(i+1) torsion, both in degrees on (−180°, 180°]. α-helical residues cluster near (−60°, −45°); β-strand residues near (−120°, +130°). A Ramachandran plot is simply a scatter of (φ, ψ) for every residue.

Predicted aligned error. Predicted Aligned Error (PAE) is an AlphaFold confidence matrix: entry (i, j) is the expected error in the position of residue j, in ångströms, when the prediction is superimposed on the true structure at residue i. Low PAE within a block of residues means that block is internally rigid and well-predicted; high PAE between two blocks means their relative placement is uncertain even if each block individually is confident.

mmCIF coordinates. Structure coordinates are given as an mmCIF _atom_site loop: one row per atom with element, residue name, chain id, sequence number, and x/y/z position in Å. Only the four main-chain atoms per residue are included here; side chains are omitted to keep the record compact.

InterPro / GO / CATH / organism. Database cross-references. InterPro integrates a dozen domain/family signature databases into unified entries with residue-range hits. GO terms attach function/process/location labels with evidence codes. CATH codes position the fold in a four-level structural taxonomy. Organism is the NCBI-taxonomy species name.

Secondary structure (3-state, P-SEA). SS3 is a coarse helix/strand/coil call (letters a/b/c) made by the P-SEA algorithm from inter-Cα distances and dihedrals. It is less detailed than DSSP but needs only Cα positions.

Sequence. Sequence gives the chain of amino acids in standard one-letter code (A=alanine, C=cysteine, …, Y=tyrosine), read N→C. It is the only feature that is directly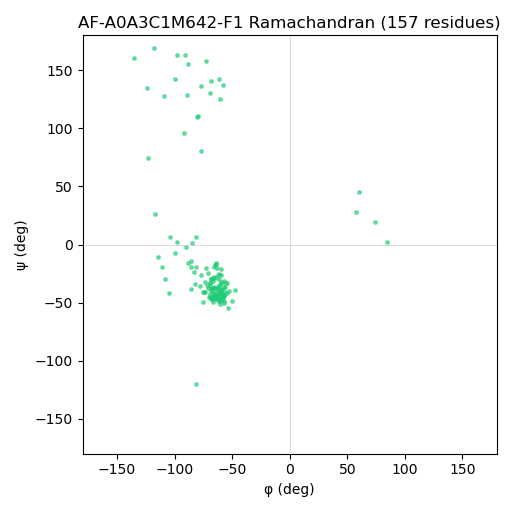 encoded by the gene; all structural features are derived from the folded form of this sequence.